Protein AF-0000000080630621 (afdb_homodimer)

Sequence (166 aa):
MSAAAHWLSLRRALVHARAAKGLHQEAVAKDLRCTRQALSAWEKGVNFPPADKLFAWAALVGVRITHEHLSQSAMDDCAKEAAMSAAAHWLSLRRALVHARAAKGLHQEAVAKDLRCTRQALSAWEKGVNFPPADKLFAWAALVGVRITHEHLSQSAMDDCAKEAA

pLDDT: mean 90.55, std 12.04, range [46.53, 98.5]

Structure (mmCIF, N/CA/C/O backbone):
data_AF-0000000080630621-model_v1
#
loop_
_entity.id
_entity.type
_entity.pdbx_description
1 polymer 'Transcriptional regulator, XRE family'
#
loop_
_atom_site.group_PDB
_atom_site.id
_atom_site.type_symbol
_atom_site.label_atom_id
_atom_site.label_alt_id
_atom_site.label_comp_id
_atom_site.label_asym_id
_atom_site.label_entity_id
_atom_site.label_seq_id
_atom_site.pdbx_PDB_ins_code
_atom_site.Cartn_x
_atom_site.Cartn_y
_atom_site.Cartn_z
_atom_site.occupancy
_atom_site.B_iso_or_equiv
_atom_site.auth_seq_id
_atom_site.auth_comp_id
_atom_site.auth_asym_id
_atom_site.auth_atom_id
_atom_site.pdbx_PDB_model_num
ATOM 1 N N . MET A 1 1 ? -10.141 -11.922 6.586 1 64.75 1 MET A N 1
ATOM 2 C CA . MET A 1 1 ? -10.414 -10.578 6.07 1 64.75 1 MET A CA 1
ATOM 3 C C . MET A 1 1 ? -9.953 -10.453 4.621 1 64.75 1 MET A C 1
ATOM 5 O O . MET A 1 1 ? -8.906 -10.977 4.25 1 64.75 1 MET A O 1
ATOM 9 N N . SER A 1 2 ? -10.867 -9.891 3.77 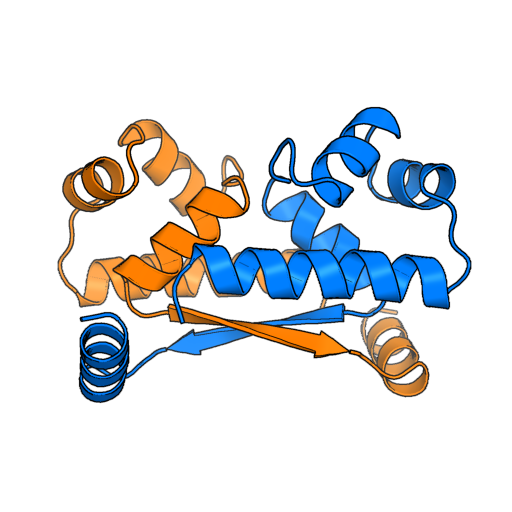1 80.81 2 SER A N 1
ATOM 10 C CA . SER A 1 2 ? -10.594 -9.742 2.344 1 80.81 2 SER A CA 1
ATOM 11 C C . SER A 1 2 ? -9.633 -8.586 2.08 1 80.81 2 SER A C 1
ATOM 13 O O . SER A 1 2 ? -9.406 -7.754 2.959 1 80.81 2 SER A O 1
ATOM 15 N N . ALA A 1 3 ? -8.93 -8.594 1.004 1 84.25 3 ALA A N 1
ATOM 16 C CA . ALA A 1 3 ? -8.023 -7.523 0.575 1 84.25 3 ALA A CA 1
ATOM 17 C C . ALA A 1 3 ? -8.727 -6.168 0.622 1 84.25 3 ALA A C 1
ATOM 19 O O . ALA A 1 3 ? -8.133 -5.176 1.061 1 84.25 3 ALA A O 1
ATOM 20 N N . ALA A 1 4 ? -9.961 -6.172 0.256 1 85.94 4 ALA A N 1
ATOM 21 C CA . ALA A 1 4 ? -10.742 -4.938 0.253 1 85.94 4 ALA A CA 1
ATOM 22 C C . ALA A 1 4 ? -10.945 -4.41 1.671 1 85.94 4 ALA A C 1
ATOM 24 O O . ALA A 1 4 ? -10.883 -3.199 1.905 1 85.94 4 ALA A O 1
ATOM 25 N N . ALA A 1 5 ? -11.156 -5.234 2.564 1 89.44 5 ALA A N 1
ATOM 26 C CA . ALA A 1 5 ? -11.391 -4.848 3.953 1 89.44 5 ALA A CA 1
ATOM 27 C C . ALA A 1 5 ? -10.125 -4.27 4.582 1 89.44 5 ALA A C 1
ATOM 29 O O . ALA A 1 5 ? -10.195 -3.328 5.379 1 89.44 5 ALA A O 1
ATOM 30 N N . HIS A 1 6 ? -8.969 -4.781 4.242 1 90.44 6 HIS A N 1
ATOM 31 C CA . HIS A 1 6 ? -7.715 -4.297 4.805 1 90.44 6 HIS A CA 1
ATOM 32 C C . HIS A 1 6 ? -7.402 -2.887 4.316 1 90.44 6 HIS A C 1
ATOM 34 O O . HIS A 1 6 ? -6.973 -2.035 5.094 1 90.44 6 HIS A O 1
ATOM 40 N N . TRP A 1 7 ? -7.738 -2.711 3.062 1 92 7 TRP A N 1
ATOM 41 C CA . TRP A 1 7 ? -7.551 -1.364 2.529 1 92 7 TRP A CA 1
ATOM 42 C C . TRP A 1 7 ? -8.461 -0.369 3.236 1 92 7 TRP A C 1
ATOM 44 O O . TRP A 1 7 ? -8.031 0.72 3.619 1 92 7 TRP A O 1
ATOM 54 N N . LEU A 1 8 ? -9.656 -0.686 3.328 1 92.94 8 LEU A N 1
ATOM 55 C CA . LEU A 1 8 ? -10.617 0.2 3.973 1 92.94 8 LEU A CA 1
ATOM 56 C C . LEU A 1 8 ? -10.164 0.565 5.383 1 92.94 8 LEU A C 1
ATOM 58 O O . LEU A 1 8 ? -10.242 1.729 5.781 1 92.94 8 LEU A O 1
ATOM 62 N N . SER A 1 9 ? -9.773 -0.469 6.121 1 95.94 9 SER A N 1
ATOM 63 C CA . SER A 1 9 ? -9.305 -0.255 7.484 1 95.94 9 SER A CA 1
ATOM 64 C C . SER A 1 9 ? -8.102 0.685 7.508 1 95.94 9 SER A C 1
ATOM 66 O O . SER A 1 9 ? -8.039 1.595 8.336 1 95.94 9 SER A O 1
ATOM 68 N N . LEU A 1 10 ? -7.172 0.502 6.594 1 96.81 10 LEU A N 1
ATOM 69 C CA . LEU A 1 10 ? -5.984 1.35 6.527 1 96.81 10 LEU A CA 1
ATOM 70 C C . LEU A 1 10 ? -6.359 2.777 6.141 1 96.81 10 LEU A C 1
ATOM 72 O O . LEU A 1 10 ? -5.891 3.734 6.762 1 96.81 10 LEU A O 1
ATOM 76 N N . ARG A 1 11 ? -7.145 2.883 5.117 1 97.25 11 ARG A N 1
ATOM 77 C CA . ARG A 1 11 ? -7.57 4.203 4.656 1 97.25 11 ARG A CA 1
ATOM 78 C C . ARG A 1 11 ? -8.227 4.988 5.785 1 97.25 11 ARG A C 1
ATOM 80 O O . ARG A 1 11 ? -7.918 6.16 5.996 1 97.25 11 ARG A O 1
ATOM 87 N N . ARG A 1 12 ? -9.094 4.34 6.496 1 97.19 12 ARG A N 1
ATOM 88 C CA . ARG A 1 12 ? -9.766 4.984 7.621 1 97.19 12 ARG A CA 1
ATOM 89 C C . ARG A 1 12 ? -8.758 5.426 8.68 1 97.19 12 ARG A C 1
ATOM 91 O O . ARG A 1 12 ? -8.875 6.516 9.242 1 97.19 12 ARG A O 1
ATOM 98 N N . ALA A 1 13 ? -7.828 4.566 8.945 1 97.19 13 ALA A N 1
ATOM 99 C CA . ALA A 1 13 ? -6.789 4.895 9.914 1 97.19 13 ALA A CA 1
ATOM 100 C C . ALA A 1 13 ? -5.988 6.113 9.469 1 97.19 13 ALA A C 1
ATOM 102 O O . ALA A 1 13 ? -5.66 6.98 10.289 1 97.19 13 ALA A O 1
ATOM 103 N N . LEU A 1 14 ? -5.668 6.203 8.164 1 97.75 14 LEU A N 1
ATOM 104 C CA . LEU A 1 14 ? -4.902 7.316 7.621 1 97.75 14 LEU A CA 1
ATOM 105 C C . LEU A 1 14 ? -5.68 8.625 7.738 1 97.75 14 LEU A C 1
ATOM 107 O O . LEU A 1 14 ? -5.129 9.641 8.156 1 97.75 14 LEU A O 1
ATOM 111 N N . VAL A 1 15 ? -6.898 8.523 7.391 1 97.56 15 VAL A N 1
ATOM 112 C CA . VAL A 1 15 ? -7.762 9.695 7.438 1 97.56 15 VAL A CA 1
ATOM 113 C C . VAL A 1 15 ? -7.922 10.164 8.883 1 97.56 15 VAL A C 1
ATOM 115 O O . VAL A 1 15 ? -7.809 11.359 9.172 1 97.56 15 VAL A O 1
ATOM 118 N N . HIS A 1 16 ? -8.18 9.266 9.766 1 96.94 16 HIS A N 1
ATOM 119 C CA . HIS A 1 16 ? -8.344 9.586 11.18 1 96.94 16 HIS A CA 1
ATOM 120 C C . HIS A 1 16 ? -7.07 10.195 11.758 1 96.94 16 HIS A C 1
ATOM 122 O O . HIS A 1 16 ? -7.129 11.172 12.508 1 96.94 16 HIS A O 1
ATOM 128 N N . ALA A 1 17 ? -5.953 9.594 11.453 1 96.5 17 ALA A N 1
ATOM 129 C CA . ALA A 1 17 ? -4.668 10.07 11.953 1 96.5 17 ALA A CA 1
ATOM 130 C C . ALA A 1 17 ? -4.379 11.484 11.461 1 96.5 17 ALA A C 1
ATOM 132 O O . ALA A 1 17 ? -3.883 12.328 12.211 1 96.5 17 ALA A O 1
ATOM 133 N N . ARG A 1 18 ? -4.645 11.719 10.18 1 96.62 18 ARG A N 1
ATOM 134 C CA . ARG A 1 18 ? -4.453 13.062 9.633 1 96.62 18 ARG A CA 1
ATOM 135 C C . ARG A 1 18 ? -5.281 14.086 10.391 1 96.62 18 ARG A C 1
ATOM 137 O O . ARG A 1 18 ? -4.77 15.141 10.781 1 96.62 18 ARG A O 1
ATOM 144 N N . ALA A 1 19 ? -6.551 13.75 10.586 1 96 19 ALA A N 1
ATOM 145 C CA . ALA A 1 19 ? -7.469 14.648 11.289 1 96 19 ALA A CA 1
ATOM 146 C C . ALA A 1 19 ? -7.035 14.844 12.742 1 96 19 ALA A C 1
ATOM 148 O O . ALA A 1 19 ? -7.086 15.961 13.258 1 96 19 ALA A O 1
ATOM 149 N N . ALA A 1 20 ? -6.633 13.789 13.383 1 94.5 20 ALA A N 1
ATOM 150 C CA . ALA A 1 20 ? -6.223 13.828 14.781 1 94.5 20 ALA A CA 1
ATOM 151 C C . ALA A 1 20 ? -5.004 14.727 14.977 1 94.5 20 ALA A C 1
ATOM 153 O O . ALA A 1 20 ? -4.832 15.328 16.031 1 94.5 20 ALA A O 1
ATOM 154 N N . LYS A 1 21 ? -4.211 14.828 13.945 1 93.25 21 LYS A N 1
ATOM 155 C CA . LYS A 1 21 ? -3.018 15.672 13.992 1 93.25 21 LYS A CA 1
ATOM 156 C C . LYS A 1 21 ? -3.344 17.109 13.609 1 93.25 21 LYS A C 1
ATOM 158 O O . LYS A 1 21 ? -2.467 17.984 13.625 1 93.25 21 LYS A O 1
ATOM 163 N N . GLY A 1 22 ? -4.551 17.297 13.133 1 95 22 GLY A N 1
ATOM 164 C CA . GLY A 1 22 ? -4.992 18.641 12.766 1 95 22 GLY A CA 1
ATOM 165 C C . GLY A 1 22 ? -4.469 19.078 11.414 1 95 22 GLY A C 1
ATOM 166 O O . GLY A 1 22 ? -4.348 20.281 11.148 1 95 22 GLY A O 1
ATOM 167 N N . LEU A 1 23 ? -4.09 18.156 10.641 1 95.5 23 LEU A N 1
ATOM 168 C CA . LEU A 1 23 ? -3.549 18.484 9.32 1 95.5 23 LEU A CA 1
ATOM 169 C C . LEU A 1 23 ? -4.664 18.609 8.289 1 95.5 23 LEU A C 1
ATOM 171 O O . LEU A 1 23 ? -5.609 17.812 8.297 1 95.5 23 LEU A O 1
ATOM 175 N N . HIS A 1 24 ? -4.527 19.641 7.488 1 96.62 24 HIS A N 1
ATOM 176 C CA . HIS A 1 24 ? -5.457 19.812 6.375 1 96.62 24 HIS A CA 1
ATOM 177 C C . HIS A 1 24 ? -5.039 18.969 5.176 1 96.62 24 HIS A C 1
ATOM 179 O O . HIS A 1 24 ? -3.893 18.531 5.094 1 96.62 24 HIS A O 1
ATOM 185 N N . GLN A 1 25 ? -5.953 18.656 4.355 1 97.5 25 GLN A N 1
ATOM 186 C CA . GLN A 1 25 ? -5.664 17.891 3.154 1 97.5 25 GLN A CA 1
ATOM 187 C C . GLN A 1 25 ? -4.625 18.578 2.283 1 97.5 25 GLN A C 1
ATOM 189 O O . GLN A 1 25 ? -3.76 17.938 1.693 1 97.5 25 GLN A O 1
ATOM 194 N N . GLU A 1 26 ? -4.688 19.906 2.311 1 97.31 26 GLU A N 1
ATOM 195 C CA . GLU A 1 26 ? -3.77 20.703 1.491 1 97.31 26 GLU A CA 1
ATOM 196 C C . GLU A 1 26 ? -2.328 20.531 1.968 1 97.31 26 GLU A C 1
ATOM 198 O O . GLU A 1 26 ? -1.413 20.391 1.155 1 97.31 26 GLU A O 1
ATOM 203 N N . ALA A 1 27 ? -2.166 20.609 3.229 1 97 27 ALA A N 1
ATOM 204 C CA . ALA A 1 27 ? -0.832 20.484 3.809 1 97 27 ALA A CA 1
ATOM 205 C C . ALA A 1 27 ? -0.251 19.094 3.549 1 97 27 ALA A C 1
ATOM 207 O O . ALA A 1 27 ? 0.917 18.969 3.174 1 97 27 ALA A O 1
ATOM 208 N N . VAL A 1 28 ? -1.049 18.125 3.734 1 97.5 28 VAL A N 1
ATOM 209 C CA . VAL A 1 28 ? -0.625 16.734 3.51 1 97.5 28 VAL A CA 1
ATOM 210 C C . VAL A 1 28 ? -0.311 16.531 2.029 1 97.5 28 VAL A C 1
ATOM 212 O O . VAL A 1 28 ? 0.708 15.93 1.685 1 97.5 28 VAL A O 1
ATOM 215 N N . ALA A 1 29 ? -1.166 17.016 1.18 1 98.44 29 ALA A N 1
ATOM 216 C CA . ALA A 1 29 ? -0.972 16.891 -0.262 1 98.44 29 ALA A CA 1
ATOM 217 C C . ALA A 1 29 ? 0.344 17.531 -0.696 1 98.44 29 ALA A C 1
ATOM 219 O O . ALA A 1 29 ? 1.076 16.969 -1.512 1 98.44 29 ALA A O 1
ATOM 220 N N . LYS A 1 30 ? 0.603 18.672 -0.12 1 97.69 30 LYS A N 1
ATOM 221 C CA . LYS A 1 30 ? 1.853 19.359 -0.413 1 97.69 30 LYS A CA 1
ATOM 222 C C . LYS A 1 30 ? 3.059 18.516 -0.02 1 97.69 30 LYS A C 1
ATOM 224 O O . LYS A 1 30 ? 4.004 18.375 -0.798 1 97.69 30 LYS A O 1
ATOM 229 N N . ASP A 1 31 ? 2.979 17.922 1.116 1 96.38 31 ASP A N 1
ATOM 230 C CA . ASP A 1 31 ? 4.078 17.094 1.619 1 96.38 31 ASP A CA 1
ATOM 231 C C . ASP A 1 31 ? 4.246 15.836 0.785 1 96.38 31 ASP A C 1
ATOM 233 O O . ASP A 1 31 ? 5.363 15.344 0.607 1 96.38 31 ASP A O 1
ATOM 237 N N . LEU A 1 32 ? 3.158 15.344 0.272 1 97.25 32 LEU A N 1
ATOM 238 C CA . LEU A 1 32 ? 3.162 14.133 -0.541 1 97.25 32 LEU A CA 1
ATOM 239 C C . LEU A 1 32 ? 3.48 14.461 -1.996 1 97.25 32 LEU A C 1
ATOM 241 O O . LEU A 1 32 ? 3.621 13.555 -2.822 1 97.25 32 LEU A O 1
ATOM 245 N N . ARG A 1 33 ? 3.602 15.703 -2.262 1 97.69 33 ARG A N 1
ATOM 246 C CA . ARG A 1 33 ? 3.861 16.156 -3.625 1 97.69 33 ARG A CA 1
ATOM 247 C C . ARG A 1 33 ? 2.787 15.656 -4.582 1 97.69 33 ARG A C 1
ATOM 249 O O . ARG A 1 33 ? 3.098 15.086 -5.633 1 97.69 33 ARG A O 1
ATOM 256 N N . CYS A 1 34 ? 1.585 15.852 -4.207 1 97.69 34 CYS A N 1
ATOM 257 C CA . CYS A 1 34 ? 0.405 15.562 -5.016 1 97.69 34 CYS A CA 1
ATOM 258 C C . CYS A 1 34 ? -0.635 16.672 -4.875 1 97.69 34 CYS A C 1
ATOM 260 O O . CYS A 1 34 ? -0.451 17.609 -4.098 1 97.69 34 CYS A O 1
ATOM 262 N N . THR A 1 35 ? -1.61 16.562 -5.656 1 97.88 35 THR A N 1
ATOM 263 C CA . THR A 1 35 ? -2.658 17.578 -5.574 1 97.88 35 THR A CA 1
ATOM 264 C C . THR A 1 35 ? -3.623 17.266 -4.434 1 97.88 35 THR A C 1
ATOM 266 O O . THR A 1 35 ? -3.783 16.109 -4.047 1 97.88 35 THR A O 1
ATOM 269 N N . ARG A 1 36 ? -4.223 18.297 -3.957 1 98 36 ARG A N 1
ATOM 270 C CA . ARG A 1 36 ? -5.258 18.125 -2.947 1 98 36 ARG A CA 1
ATOM 271 C C . ARG A 1 36 ? -6.395 17.25 -3.482 1 98 36 ARG A C 1
ATOM 273 O O . ARG A 1 36 ? -6.984 16.469 -2.742 1 98 36 ARG A O 1
ATOM 280 N N . GLN A 1 37 ? -6.633 17.391 -4.711 1 98.19 37 GLN A N 1
ATOM 281 C CA . GLN A 1 37 ? -7.684 16.609 -5.348 1 98.19 37 GLN A CA 1
ATOM 282 C C . GLN A 1 37 ? -7.363 15.117 -5.301 1 98.19 37 GLN A C 1
ATOM 284 O O . GLN A 1 37 ? -8.25 14.297 -5.07 1 98.19 37 GLN A O 1
ATOM 289 N N . ALA A 1 38 ? -6.148 14.781 -5.547 1 98.12 38 ALA A N 1
ATOM 290 C CA . ALA A 1 38 ? -5.727 13.391 -5.5 1 98.12 38 ALA A CA 1
ATOM 291 C C . ALA A 1 38 ? -5.867 12.82 -4.09 1 98.12 38 ALA A C 1
ATOM 293 O O . ALA A 1 38 ? -6.43 11.734 -3.904 1 98.12 38 ALA A O 1
ATOM 294 N N . LEU A 1 39 ? -5.391 13.586 -3.154 1 98.38 39 LEU A N 1
ATOM 295 C CA . LEU A 1 39 ? -5.484 13.148 -1.766 1 98.38 39 LEU A CA 1
ATOM 296 C C . LEU A 1 39 ? -6.938 12.969 -1.347 1 98.38 39 LEU A C 1
ATOM 298 O O . LEU A 1 39 ? -7.289 11.969 -0.712 1 98.38 39 LEU A O 1
ATOM 302 N N . SER A 1 40 ? -7.707 13.938 -1.694 1 98.19 40 SER A N 1
ATOM 303 C CA . SER A 1 40 ? -9.133 13.859 -1.372 1 98.19 40 SER A CA 1
ATOM 304 C C . SER A 1 40 ? -9.773 12.617 -1.98 1 98.19 40 SER A C 1
ATOM 306 O O . SER A 1 40 ? -10.57 11.945 -1.326 1 98.19 40 SER A O 1
ATOM 308 N N . ALA A 1 41 ? -9.438 12.359 -3.201 1 98.12 41 ALA A N 1
ATOM 309 C CA . ALA A 1 41 ? -9.969 11.188 -3.885 1 98.12 41 ALA A CA 1
ATOM 310 C C . ALA A 1 41 ? -9.539 9.898 -3.18 1 98.12 41 ALA A C 1
ATOM 312 O O . ALA A 1 41 ? -10.32 8.953 -3.074 1 98.12 41 ALA A O 1
ATOM 313 N N . TRP A 1 42 ? -8.32 9.82 -2.715 1 98.12 42 TRP A N 1
ATOM 314 C CA . TRP A 1 42 ? -7.832 8.656 -1.975 1 98.12 42 TRP A CA 1
ATOM 315 C C . TRP A 1 42 ? -8.594 8.492 -0.662 1 98.12 42 TRP A C 1
ATOM 317 O O . TRP A 1 42 ? -9.016 7.387 -0.317 1 98.12 42 TRP A O 1
ATOM 327 N N . GLU A 1 43 ? -8.812 9.648 0.008 1 97.94 43 GLU A N 1
ATOM 328 C CA . GLU A 1 43 ? -9.469 9.625 1.312 1 97.94 43 GLU A CA 1
ATOM 329 C C . GLU A 1 43 ? -10.93 9.211 1.189 1 97.94 43 GLU A C 1
ATOM 331 O 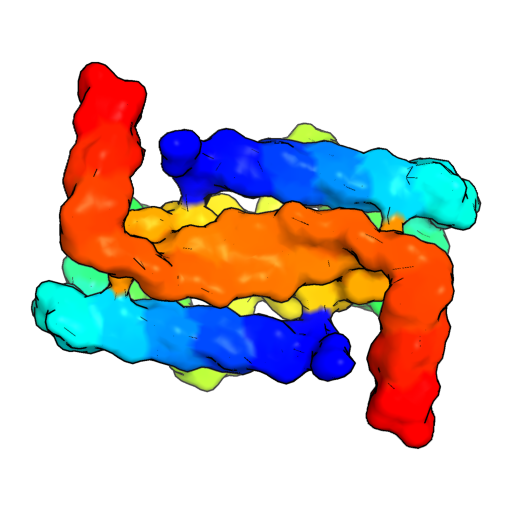O . GLU A 1 43 ? -11.5 8.641 2.121 1 97.94 43 GLU A O 1
ATOM 336 N N . LYS A 1 44 ? -11.484 9.445 0.034 1 96.62 44 LYS A N 1
ATOM 337 C CA . LYS A 1 44 ? -12.883 9.109 -0.202 1 96.62 44 LYS A CA 1
ATOM 338 C C . LYS A 1 44 ? -13.031 7.711 -0.782 1 96.62 44 LYS A C 1
ATOM 340 O O . LYS A 1 44 ? -14.141 7.199 -0.916 1 96.62 44 LYS A O 1
ATOM 345 N N . GLY A 1 45 ? -11.969 7.16 -1.126 1 95.31 45 GLY A N 1
ATOM 346 C CA . GLY A 1 45 ? -12.016 5.82 -1.689 1 95.31 45 GLY A CA 1
ATOM 347 C C . GLY A 1 45 ? -12.414 5.805 -3.152 1 95.31 45 GLY A C 1
ATOM 348 O O . GLY A 1 45 ? -12.852 4.773 -3.67 1 95.31 45 GLY A O 1
ATOM 349 N N . VAL A 1 46 ? -12.344 6.914 -3.82 1 95.06 46 VAL A N 1
ATOM 350 C CA . VAL A 1 46 ? -12.688 7.031 -5.23 1 95.06 46 VAL A CA 1
ATOM 351 C C . VAL A 1 46 ? -11.578 6.434 -6.094 1 95.06 46 VAL A C 1
ATOM 353 O O . VAL A 1 46 ? -11.852 5.809 -7.121 1 95.06 46 VAL A O 1
ATOM 356 N N . ASN A 1 47 ? -10.305 6.668 -5.73 1 95.56 47 ASN A N 1
ATOM 357 C CA . ASN A 1 47 ? -9.109 6.117 -6.348 1 95.56 47 ASN A CA 1
ATOM 358 C C . ASN A 1 47 ? -8.133 5.574 -5.305 1 95.56 47 ASN A C 1
ATOM 360 O O . ASN A 1 47 ? -8.406 5.637 -4.105 1 95.56 47 ASN A O 1
ATOM 364 N N . PHE A 1 48 ? -7.113 4.938 -5.855 1 97.31 48 PHE A N 1
ATOM 365 C CA . PHE A 1 48 ? -6.16 4.301 -4.953 1 97.31 48 PHE A CA 1
ATOM 366 C C . PHE A 1 48 ? -4.777 4.926 -5.098 1 97.31 48 PHE A C 1
ATOM 368 O O . PHE A 1 48 ? -4.285 5.098 -6.215 1 97.31 48 PHE A O 1
ATOM 375 N N . PRO A 1 49 ? -4.238 5.238 -3.936 1 98 49 PRO A N 1
ATOM 376 C CA . PRO A 1 49 ? -2.881 5.777 -4.027 1 98 49 PRO A CA 1
ATOM 377 C C . PRO A 1 49 ? -1.863 4.742 -4.492 1 98 49 PRO A C 1
ATOM 379 O O . PRO A 1 49 ? -1.979 3.561 -4.152 1 98 49 PRO A O 1
ATOM 382 N N . PRO A 1 50 ? -0.884 5.246 -5.277 1 97.88 50 PRO A N 1
ATOM 383 C CA . PRO A 1 50 ? 0.238 4.336 -5.52 1 97.88 50 PRO A CA 1
ATOM 384 C C . PRO A 1 50 ? 1.028 4.023 -4.25 1 97.88 50 PRO A C 1
ATOM 386 O O . PRO A 1 50 ? 1.062 4.832 -3.324 1 97.88 50 PRO A O 1
ATOM 389 N N . ALA A 1 51 ? 1.688 2.914 -4.223 1 97.81 51 ALA A N 1
ATOM 390 C CA . ALA A 1 51 ? 2.322 2.375 -3.023 1 97.81 51 ALA A CA 1
ATOM 391 C C . ALA A 1 51 ? 3.305 3.379 -2.424 1 97.81 51 ALA A C 1
ATOM 393 O O . ALA A 1 51 ? 3.379 3.529 -1.203 1 97.81 51 ALA A O 1
ATOM 394 N N . ASP A 1 52 ? 4.105 4.066 -3.209 1 95.81 52 ASP A N 1
ATOM 395 C CA . ASP A 1 52 ? 5.074 5.031 -2.699 1 95.81 52 ASP A CA 1
ATOM 396 C C . ASP A 1 52 ? 4.383 6.156 -1.934 1 95.81 52 ASP A C 1
ATOM 398 O O . ASP A 1 52 ? 4.836 6.555 -0.859 1 95.81 52 ASP A O 1
ATOM 402 N N . LYS A 1 53 ? 3.264 6.637 -2.461 1 97.25 53 LYS A N 1
ATOM 403 C CA . LYS A 1 53 ? 2.498 7.691 -1.805 1 97.25 53 LYS A CA 1
ATOM 404 C C . LYS A 1 53 ? 1.806 7.168 -0.549 1 97.25 53 LYS A C 1
ATOM 406 O O . LYS A 1 53 ? 1.679 7.891 0.443 1 97.25 53 LYS A O 1
ATOM 411 N N . LEU A 1 54 ? 1.346 5.992 -0.671 1 97.69 54 LEU A N 1
ATOM 412 C CA . LEU A 1 54 ? 0.691 5.375 0.477 1 97.69 54 LEU A CA 1
ATOM 413 C C . LEU A 1 54 ? 1.633 5.32 1.676 1 97.69 54 LEU A C 1
ATOM 415 O O . LEU A 1 54 ? 1.253 5.699 2.787 1 97.69 54 LEU A O 1
ATOM 419 N N . PHE A 1 55 ? 2.814 4.852 1.477 1 97 55 PHE A N 1
ATOM 420 C CA . PHE A 1 55 ? 3.781 4.73 2.562 1 97 55 PHE A CA 1
ATOM 421 C C . PHE A 1 55 ? 4.211 6.105 3.059 1 97 55 PHE A C 1
ATOM 423 O O . PHE A 1 55 ? 4.41 6.305 4.258 1 97 55 PHE A O 1
ATOM 430 N N . ALA A 1 56 ? 4.398 7.027 2.148 1 96.56 56 ALA A N 1
ATOM 431 C CA . ALA A 1 56 ? 4.742 8.391 2.541 1 96.56 56 ALA A CA 1
ATOM 432 C C . ALA A 1 56 ? 3.631 9.016 3.383 1 96.56 56 ALA A C 1
ATOM 434 O O . ALA A 1 56 ? 3.904 9.695 4.375 1 96.56 56 ALA A O 1
ATOM 435 N N . TRP A 1 57 ? 2.395 8.781 2.943 1 97.56 57 TRP A N 1
ATOM 436 C CA . TRP A 1 57 ? 1.222 9.258 3.668 1 97.56 57 TRP A CA 1
ATOM 437 C C . TRP A 1 57 ? 1.187 8.688 5.082 1 97.56 57 TRP A C 1
ATOM 439 O O . TRP A 1 57 ? 1.021 9.43 6.055 1 97.56 57 TRP A O 1
ATOM 449 N N . ALA A 1 58 ? 1.337 7.469 5.176 1 96.94 58 ALA A N 1
ATOM 450 C CA . ALA A 1 58 ? 1.331 6.789 6.469 1 96.94 58 ALA A CA 1
ATOM 451 C C . ALA A 1 58 ? 2.41 7.352 7.391 1 96.94 58 ALA A C 1
ATOM 453 O O . ALA A 1 58 ? 2.152 7.617 8.57 1 96.94 58 ALA A O 1
ATOM 454 N N . ALA A 1 59 ? 3.576 7.551 6.875 1 93.88 59 ALA A N 1
ATOM 455 C CA . ALA A 1 59 ? 4.691 8.086 7.652 1 93.88 59 ALA A CA 1
ATOM 456 C C . ALA A 1 59 ? 4.383 9.492 8.156 1 93.88 59 ALA A C 1
ATOM 458 O O . ALA A 1 59 ? 4.703 9.828 9.297 1 93.88 59 ALA A O 1
ATOM 459 N N . LEU A 1 60 ? 3.762 10.195 7.301 1 93.69 60 LEU A N 1
ATOM 460 C CA . LEU A 1 60 ? 3.469 11.594 7.609 1 93.69 60 LEU A CA 1
ATOM 461 C C . LEU A 1 60 ? 2.496 11.695 8.781 1 93.69 60 LEU A C 1
ATOM 463 O O . LEU A 1 60 ? 2.574 12.633 9.578 1 93.69 60 LEU A O 1
ATOM 467 N N . VAL A 1 61 ? 1.587 10.75 8.883 1 95.38 61 VAL A N 1
ATOM 468 C CA . VAL A 1 61 ? 0.507 10.914 9.852 1 95.38 61 VAL A CA 1
ATOM 469 C C . VAL A 1 61 ? 0.72 9.961 11.031 1 95.38 61 VAL A C 1
ATOM 471 O O . VAL A 1 61 ? -0.129 9.867 11.922 1 95.38 61 VAL A O 1
ATOM 474 N N . GLY A 1 62 ? 1.722 9.203 10.977 1 94.38 62 GLY A N 1
ATOM 475 C CA . GLY A 1 62 ? 2.096 8.375 12.109 1 94.38 62 GLY A CA 1
ATOM 476 C C . GLY A 1 62 ? 1.398 7.027 12.125 1 94.38 62 GLY A C 1
ATOM 477 O O . GLY A 1 62 ? 0.969 6.555 13.18 1 94.38 62 GLY A O 1
ATOM 478 N N . VAL A 1 63 ? 1.217 6.504 11.016 1 95.69 63 VAL A N 1
ATOM 479 C CA . VAL A 1 63 ? 0.698 5.148 10.867 1 95.69 63 VAL A CA 1
ATOM 480 C C . VAL A 1 63 ? 1.795 4.234 10.336 1 95.69 63 VAL A C 1
ATOM 482 O O . VAL A 1 63 ? 2.451 4.555 9.336 1 95.69 63 VAL A O 1
ATOM 485 N N . ARG A 1 64 ? 2.023 3.154 11 1 93.94 64 ARG A N 1
ATOM 486 C CA . ARG A 1 64 ? 3.059 2.215 10.578 1 93.94 64 ARG A CA 1
ATOM 487 C C . ARG A 1 64 ? 2.451 1.034 9.828 1 93.94 64 ARG A C 1
ATOM 489 O O . ARG A 1 64 ? 1.542 0.372 10.328 1 93.94 64 ARG A O 1
ATOM 496 N N . ILE A 1 65 ? 2.895 0.865 8.578 1 95.5 65 ILE A N 1
ATOM 497 C CA . ILE A 1 65 ? 2.473 -0.275 7.773 1 95.5 65 ILE A CA 1
ATOM 498 C C . ILE A 1 65 ? 3.523 -1.381 7.852 1 95.5 65 ILE A C 1
ATOM 500 O O . ILE A 1 65 ? 4.711 -1.137 7.625 1 95.5 65 ILE A O 1
ATOM 504 N N . THR A 1 66 ? 3.102 -2.545 8.195 1 94.38 66 THR A N 1
ATOM 505 C CA . THR A 1 66 ? 3.988 -3.699 8.297 1 94.38 66 THR A CA 1
ATOM 506 C C . THR A 1 66 ? 3.402 -4.895 7.547 1 94.38 66 THR A C 1
ATOM 508 O O . THR A 1 66 ? 2.303 -4.812 7 1 94.38 66 THR A O 1
ATOM 511 N N . HIS A 1 67 ? 4.27 -5.895 7.395 1 94.5 67 HIS A N 1
ATOM 512 C CA . HIS A 1 67 ? 3.809 -7.09 6.699 1 94.5 67 HIS A CA 1
ATOM 513 C C . HIS A 1 67 ? 4.402 -8.352 7.32 1 94.5 67 HIS A C 1
ATOM 515 O O . HIS A 1 67 ? 5.406 -8.281 8.031 1 94.5 67 HIS A O 1
ATOM 521 N N . GLU A 1 68 ? 3.668 -9.461 7.145 1 92.75 68 GLU A N 1
ATOM 522 C CA . GLU A 1 68 ? 4.152 -10.766 7.594 1 92.75 68 GLU A CA 1
ATOM 523 C C . GLU A 1 68 ? 3.697 -11.875 6.652 1 92.75 68 GLU A C 1
ATOM 525 O O . GLU A 1 68 ? 2.652 -11.758 6.008 1 92.75 68 GLU A O 1
ATOM 530 N N . HIS A 1 69 ? 4.516 -12.906 6.594 1 91.5 69 HIS A N 1
ATOM 531 C CA . HIS A 1 69 ? 4.145 -14.086 5.812 1 91.5 69 HIS A CA 1
ATOM 532 C C . HIS A 1 69 ? 3.102 -14.922 6.543 1 91.5 69 HIS A C 1
ATOM 534 O O . HIS A 1 69 ? 3.195 -15.117 7.754 1 91.5 69 HIS A O 1
ATOM 540 N N . LEU A 1 70 ? 2.16 -15.305 5.75 1 86.19 70 LEU A N 1
ATOM 541 C CA . LEU A 1 70 ? 1.165 -16.203 6.32 1 86.19 70 LEU A CA 1
ATOM 542 C C . LEU A 1 70 ? 1.515 -17.656 6.02 1 86.19 70 LEU A C 1
ATOM 544 O O . LEU A 1 70 ? 1.984 -17.984 4.922 1 86.19 70 LEU A O 1
ATOM 548 N N . SER A 1 71 ? 1.511 -18.422 7.047 1 80.62 71 SER A N 1
ATOM 549 C CA . SER A 1 71 ? 1.649 -19.859 6.82 1 80.62 71 SER A CA 1
ATOM 550 C C . SER A 1 71 ? 0.498 -20.406 5.98 1 80.62 71 SER A C 1
ATOM 552 O O . SER A 1 71 ? -0.545 -19.75 5.855 1 80.62 71 SER A O 1
ATOM 554 N N . GLN A 1 72 ? 0.809 -21.531 5.285 1 76.12 72 GLN A N 1
ATOM 555 C CA . GLN A 1 72 ? -0.241 -22.156 4.488 1 76.12 72 GLN A CA 1
ATOM 556 C C . GLN A 1 72 ? -1.493 -22.406 5.324 1 76.12 72 GLN A C 1
ATOM 558 O O . GLN A 1 72 ? -2.613 -22.234 4.844 1 76.12 72 GLN A O 1
ATOM 563 N N . SER A 1 73 ? -1.233 -22.812 6.543 1 76.25 73 SER A N 1
ATOM 564 C CA . SER A 1 73 ? -2.352 -23.078 7.441 1 76.25 73 SER A CA 1
ATOM 565 C C . SER A 1 73 ? -3.15 -21.812 7.723 1 76.25 73 SER A C 1
ATOM 567 O O . SER A 1 73 ? -4.383 -21.844 7.785 1 76.25 73 SER A O 1
ATOM 569 N N . ALA A 1 74 ? -2.504 -20.781 7.84 1 73.19 74 ALA A N 1
ATOM 570 C CA . ALA A 1 74 ? -3.164 -19.516 8.117 1 73.19 74 ALA A CA 1
ATOM 571 C C . ALA A 1 74 ? -3.951 -19.031 6.906 1 73.19 74 ALA A C 1
ATOM 573 O O . ALA A 1 74 ? -5.008 -18.406 7.055 1 73.19 74 ALA A O 1
ATOM 574 N N . MET A 1 75 ? -3.432 -19.328 5.734 1 72.31 75 MET A N 1
ATOM 575 C CA . MET A 1 75 ? -4.098 -18.922 4.5 1 72.31 75 MET A CA 1
ATOM 576 C C . MET A 1 75 ? -5.391 -19.703 4.301 1 72.31 75 MET A C 1
ATOM 578 O O . MET A 1 75 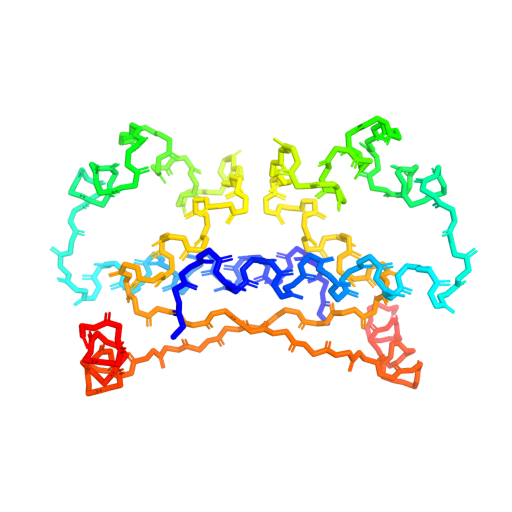? -6.387 -19.156 3.822 1 72.31 75 MET A O 1
ATOM 582 N N . ASP A 1 76 ? -5.289 -20.875 4.711 1 74.38 76 ASP A N 1
ATOM 583 C CA . ASP A 1 76 ? -6.461 -21.734 4.598 1 74.38 76 ASP A CA 1
ATOM 584 C C . ASP A 1 76 ? -7.562 -21.297 5.562 1 74.38 76 ASP A C 1
ATOM 586 O O . ASP A 1 76 ? -8.75 -21.391 5.242 1 74.38 76 ASP A O 1
ATOM 590 N N . ASP A 1 77 ? -7.188 -20.844 6.664 1 72.25 77 ASP A N 1
ATOM 591 C CA . ASP A 1 77 ? -8.141 -20.375 7.664 1 72.25 77 ASP A CA 1
ATOM 592 C C . ASP A 1 77 ? -8.867 -19.109 7.184 1 72.25 77 ASP A C 1
ATOM 594 O O . ASP A 1 77 ? -10.062 -18.953 7.43 1 72.25 77 ASP A O 1
ATOM 598 N N . CYS A 1 78 ? -8.18 -18.297 6.512 1 63.09 78 CYS A N 1
ATOM 599 C CA . CYS A 1 78 ? -8.805 -17.078 6.004 1 63.09 78 CYS A CA 1
ATOM 600 C C . CYS A 1 78 ? -9.766 -17.391 4.867 1 63.09 78 CYS A C 1
ATOM 602 O O . CYS A 1 78 ? -10.805 -16.734 4.734 1 63.09 78 CYS A O 1
ATOM 604 N N . ALA A 1 79 ? -9.406 -18.297 4.027 1 62.72 79 ALA A N 1
ATOM 605 C CA . ALA A 1 79 ? -10.273 -18.703 2.926 1 62.72 79 ALA A CA 1
ATOM 606 C C . ALA A 1 79 ? -11.562 -19.344 3.445 1 62.72 79 ALA A C 1
ATOM 608 O O . ALA A 1 79 ? -12.625 -19.156 2.855 1 62.72 79 ALA A O 1
ATOM 609 N N . LYS A 1 80 ? -11.359 -19.984 4.508 1 62.69 80 LYS A N 1
ATOM 610 C CA . LYS A 1 80 ? -12.539 -20.625 5.09 1 62.69 80 LYS A CA 1
ATOM 611 C C . LYS A 1 80 ? -13.445 -19.594 5.754 1 62.69 80 LYS A C 1
ATOM 613 O O . LYS A 1 80 ? -14.672 -19.766 5.785 1 62.69 80 LYS A O 1
ATOM 618 N N . GLU A 1 81 ? -12.789 -18.719 6.277 1 54.88 81 GLU A N 1
ATOM 619 C CA . GLU A 1 81 ? -13.609 -17.703 6.918 1 54.88 81 GLU A CA 1
ATOM 620 C C . GLU A 1 81 ? -14.305 -16.812 5.883 1 54.88 81 GLU A C 1
ATOM 622 O O . GLU A 1 81 ? -15.383 -16.281 6.145 1 54.88 81 GLU A O 1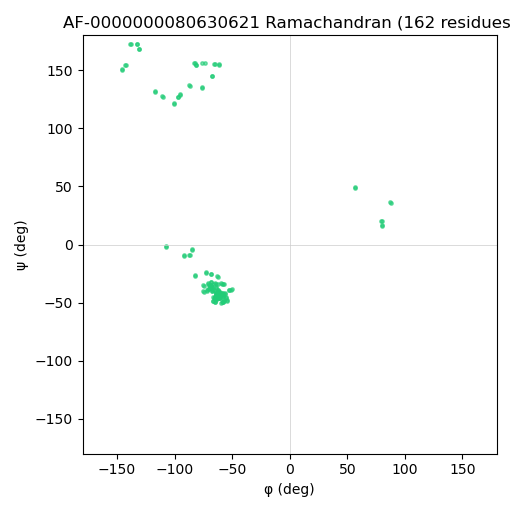
ATOM 627 N N . ALA A 1 82 ? -13.766 -16.719 4.711 1 52.59 82 ALA A N 1
ATOM 628 C CA . ALA A 1 82 ? -14.398 -15.992 3.609 1 52.59 82 ALA A CA 1
ATOM 629 C C . ALA A 1 82 ? -15.445 -16.844 2.914 1 52.59 82 ALA A C 1
ATOM 631 O O . ALA A 1 82 ? -16.359 -16.328 2.271 1 52.59 82 ALA A O 1
ATOM 632 N N . ALA A 1 83 ? -15.406 -18.219 2.895 1 47.28 83 ALA A N 1
ATOM 633 C CA . ALA A 1 83 ? -16.453 -19.094 2.389 1 47.28 83 ALA A CA 1
ATOM 634 C C . ALA A 1 83 ? -17.594 -19.234 3.398 1 47.28 83 ALA A C 1
ATOM 636 O O . ALA A 1 83 ? -17.359 -19.281 4.609 1 47.28 83 ALA A O 1
ATOM 637 N N . MET B 1 1 ? 12.891 3.555 10.266 1 63.88 1 MET B N 1
ATOM 638 C CA . MET B 1 1 ? 12.875 3.121 8.875 1 63.88 1 MET B CA 1
ATOM 639 C C . MET B 1 1 ? 12.047 4.074 8.016 1 63.88 1 MET B C 1
ATOM 641 O O . MET B 1 1 ? 10.992 4.551 8.453 1 63.88 1 MET B O 1
ATOM 645 N N . SER B 1 2 ? 12.648 4.504 6.875 1 80.19 2 SER B N 1
ATOM 646 C CA . SER B 1 2 ? 12.016 5.461 5.973 1 80.19 2 SER B CA 1
ATOM 647 C C . SER B 1 2 ? 10.891 4.812 5.176 1 80.19 2 SER B C 1
ATOM 649 O O . SER B 1 2 ? 10.789 3.584 5.125 1 80.19 2 SER B O 1
ATOM 651 N N . ALA B 1 3 ? 9.945 5.543 4.691 1 83.31 3 ALA B N 1
ATOM 652 C CA . ALA B 1 3 ? 8.844 5.082 3.846 1 83.31 3 ALA B CA 1
ATOM 653 C C . ALA B 1 3 ? 9.367 4.258 2.67 1 83.31 3 ALA B C 1
ATOM 655 O O . ALA B 1 3 ? 8.797 3.219 2.334 1 83.31 3 ALA B O 1
ATOM 656 N N . ALA B 1 4 ? 10.453 4.691 2.145 1 85.19 4 ALA B N 1
ATOM 657 C CA . ALA B 1 4 ? 11.055 4 1.008 1 85.19 4 ALA B CA 1
ATOM 658 C C . ALA B 1 4 ? 11.547 2.613 1.408 1 85.19 4 ALA B C 1
ATOM 660 O O . ALA B 1 4 ? 11.398 1.652 0.648 1 85.19 4 ALA B O 1
ATOM 661 N N . ALA B 1 5 ? 12.078 2.486 2.516 1 89.06 5 ALA B N 1
ATOM 662 C CA . ALA B 1 5 ? 12.609 1.214 2.998 1 89.06 5 ALA B CA 1
ATOM 663 C C . ALA B 1 5 ? 11.492 0.213 3.26 1 89.06 5 ALA B C 1
ATOM 665 O O . ALA B 1 5 ? 11.648 -0.984 3.006 1 89.06 5 ALA B O 1
ATOM 666 N N . HIS B 1 6 ? 10.359 0.654 3.732 1 90.25 6 HIS B N 1
ATOM 667 C CA . HIS B 1 6 ? 9.242 -0.235 4.023 1 90.25 6 HIS B CA 1
ATOM 668 C C . HIS B 1 6 ? 8.648 -0.806 2.74 1 90.25 6 HIS B C 1
ATOM 670 O O . HIS B 1 6 ? 8.328 -1.996 2.674 1 90.25 6 HIS B O 1
ATOM 676 N N . TRP B 1 7 ? 8.633 0.063 1.771 1 91.69 7 TRP B N 1
ATOM 677 C CA . TRP B 1 7 ? 8.148 -0.418 0.48 1 91.69 7 TRP B CA 1
ATOM 678 C C . TRP B 1 7 ? 9.086 -1.48 -0.089 1 91.69 7 TRP B C 1
ATOM 680 O O . TRP B 1 7 ? 8.625 -2.521 -0.571 1 91.69 7 TRP B O 1
ATOM 690 N N . LEU B 1 8 ? 10.281 -1.201 -0.105 1 92.69 8 LEU B N 1
ATOM 691 C CA . LEU B 1 8 ? 11.258 -2.143 -0.636 1 92.69 8 LEU B CA 1
ATOM 692 C C . LEU B 1 8 ? 11.133 -3.5 0.05 1 92.69 8 LEU B C 1
ATOM 694 O O . LEU B 1 8 ? 11.164 -4.539 -0.611 1 92.69 8 LEU B O 1
ATOM 698 N N . SER B 1 9 ? 11.086 -3.438 1.377 1 95.88 9 SER B N 1
ATOM 699 C CA . SER B 1 9 ? 10.953 -4.664 2.156 1 95.88 9 SER B CA 1
ATOM 700 C C . SER B 1 9 ? 9.688 -5.43 1.77 1 95.88 9 SER B C 1
ATOM 702 O O . SER B 1 9 ? 9.727 -6.648 1.596 1 95.88 9 SER B O 1
ATOM 704 N N . LEU B 1 10 ? 8.594 -4.738 1.6 1 96.75 10 LEU B N 1
ATOM 705 C CA . LEU B 1 10 ? 7.332 -5.371 1.224 1 96.75 10 LEU B CA 1
ATOM 706 C C . LEU B 1 10 ? 7.418 -5.953 -0.184 1 96.75 10 LEU B C 1
ATOM 708 O O . LEU B 1 10 ? 7.004 -7.09 -0.416 1 96.75 10 LEU B O 1
ATOM 712 N N . ARG B 1 11 ? 7.895 -5.152 -1.085 1 97.19 11 ARG B N 1
ATOM 713 C CA . ARG B 1 11 ? 8.016 -5.598 -2.469 1 97.19 11 ARG B CA 1
ATOM 714 C C . ARG B 1 11 ? 8.844 -6.879 -2.557 1 97.19 11 ARG B C 1
ATOM 716 O O . ARG B 1 11 ? 8.453 -7.828 -3.24 1 97.19 11 ARG B O 1
ATOM 723 N N . ARG B 1 12 ? 9.938 -6.902 -1.86 1 97.12 12 ARG B N 1
ATOM 724 C CA . ARG B 1 12 ? 10.789 -8.086 -1.845 1 97.12 12 ARG B CA 1
ATOM 725 C C . ARG B 1 12 ? 10.039 -9.289 -1.284 1 97.12 12 ARG B C 1
ATOM 727 O O . ARG B 1 12 ? 10.156 -10.406 -1.804 1 97.12 12 ARG B O 1
ATOM 734 N N . ALA B 1 13 ? 9.312 -9.055 -0.239 1 97.19 13 ALA B N 1
ATOM 735 C CA . ALA B 1 13 ? 8.523 -10.125 0.366 1 97.19 13 ALA B CA 1
ATOM 736 C C . ALA B 1 13 ? 7.484 -10.664 -0.618 1 97.19 13 ALA B C 1
ATOM 738 O O . ALA B 1 13 ? 7.27 -11.875 -0.698 1 97.19 13 ALA B O 1
ATOM 739 N N . LEU B 1 14 ? 6.836 -9.766 -1.387 1 97.81 14 LEU B N 1
ATOM 740 C CA . LEU B 1 14 ? 5.82 -10.164 -2.361 1 97.81 14 LEU B CA 1
ATOM 741 C C . LEU B 1 14 ? 6.434 -11 -3.477 1 97.81 14 LEU B C 1
ATOM 743 O O . LEU B 1 14 ? 5.883 -12.039 -3.854 1 97.81 14 LEU B O 1
ATOM 747 N N . VAL B 1 15 ? 7.523 -10.523 -3.928 1 97.62 15 VAL B N 1
ATOM 748 C CA . VAL B 1 15 ? 8.211 -11.211 -5.012 1 97.62 15 VAL B CA 1
ATOM 749 C C . VAL B 1 15 ? 8.672 -12.594 -4.539 1 97.62 15 VAL B C 1
ATOM 751 O O . VAL B 1 15 ? 8.484 -13.594 -5.238 1 97.62 15 VAL B O 1
ATOM 754 N N . HIS B 1 16 ? 9.258 -12.656 -3.395 1 97 16 HIS B N 1
ATOM 755 C CA . HIS B 1 16 ? 9.734 -13.914 -2.832 1 97 16 HIS B CA 1
ATOM 756 C C . HIS B 1 16 ? 8.586 -14.891 -2.613 1 97 16 HIS B C 1
ATOM 758 O O . HIS B 1 16 ? 8.703 -16.078 -2.916 1 97 16 HIS B O 1
ATOM 764 N N . ALA B 1 17 ? 7.52 -14.398 -2.045 1 96.56 17 ALA B N 1
ATOM 765 C CA . ALA B 1 17 ? 6.352 -15.242 -1.774 1 96.56 17 ALA B CA 1
ATOM 766 C C . ALA B 1 17 ? 5.773 -15.805 -3.066 1 96.56 17 ALA B C 1
ATOM 768 O O . ALA B 1 17 ? 5.383 -16.969 -3.121 1 96.56 17 ALA B O 1
ATOM 769 N N . ARG B 1 18 ? 5.672 -14.953 -4.086 1 96.69 18 ARG B N 1
ATOM 770 C CA . ARG B 1 18 ? 5.188 -15.414 -5.379 1 96.69 18 ARG B CA 1
ATOM 771 C C . ARG B 1 18 ? 6.043 -16.562 -5.91 1 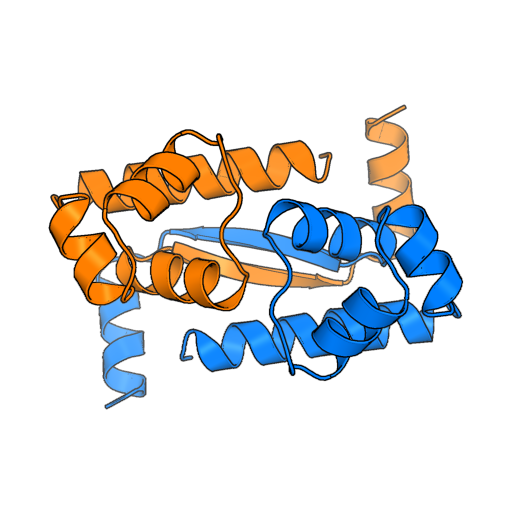96.69 18 ARG B C 1
ATOM 773 O O . ARG B 1 18 ? 5.52 -17.594 -6.34 1 96.69 18 ARG B O 1
ATOM 780 N N . ALA B 1 19 ? 7.348 -16.344 -5.867 1 96 19 ALA B N 1
ATOM 781 C CA . ALA B 1 19 ? 8.289 -17.344 -6.359 1 96 19 ALA B CA 1
ATOM 782 C C . ALA B 1 19 ? 8.219 -18.625 -5.527 1 96 19 ALA B C 1
ATOM 784 O O . ALA B 1 19 ? 8.258 -19.734 -6.074 1 96 19 ALA B O 1
ATOM 785 N N . ALA B 1 20 ? 8.125 -18.484 -4.234 1 94.56 20 ALA B N 1
ATOM 786 C CA . ALA B 1 20 ? 8.086 -19.625 -3.312 1 94.56 20 ALA B CA 1
ATOM 787 C C . ALA B 1 20 ? 6.852 -20.484 -3.566 1 94.56 20 ALA B C 1
ATOM 789 O O . ALA B 1 20 ? 6.875 -21.688 -3.338 1 94.56 20 ALA B O 1
ATOM 790 N N . LYS B 1 21 ? 5.82 -19.859 -4.074 1 93.31 21 LYS B N 1
ATOM 791 C CA . LYS B 1 21 ? 4.586 -20.578 -4.375 1 93.31 21 LYS B CA 1
ATOM 792 C C . LYS B 1 21 ? 4.621 -21.172 -5.781 1 93.31 21 LYS B C 1
ATOM 794 O O . LYS B 1 21 ? 3.674 -21.828 -6.207 1 93.31 21 LYS B O 1
ATOM 799 N N . GLY B 1 22 ? 5.641 -20.781 -6.516 1 95.06 22 GLY B N 1
ATOM 800 C CA . GLY B 1 22 ? 5.809 -21.312 -7.863 1 95.06 22 GLY B CA 1
ATOM 801 C C . GLY B 1 22 ? 4.914 -20.625 -8.883 1 95.06 22 GLY B C 1
ATOM 802 O O . GLY B 1 22 ? 4.59 -21.203 -9.922 1 95.06 22 GLY B O 1
ATOM 803 N N . LEU B 1 23 ? 4.473 -19.484 -8.555 1 95.56 23 LEU B N 1
ATOM 804 C CA . LEU B 1 23 ? 3.584 -18.766 -9.461 1 95.56 23 LEU B CA 1
ATOM 805 C C . LEU B 1 23 ? 4.383 -17.922 -10.453 1 95.56 23 LEU B C 1
ATOM 807 O O . LEU B 1 23 ? 5.387 -17.312 -10.086 1 95.56 23 LEU B O 1
ATOM 811 N N . HIS B 1 24 ? 3.926 -17.984 -11.68 1 96.69 24 HIS B N 1
ATOM 812 C CA . HIS B 1 24 ? 4.516 -17.141 -12.711 1 96.69 24 HIS B CA 1
ATOM 813 C C . HIS B 1 24 ? 3.912 -15.75 -12.695 1 96.69 24 HIS B C 1
ATOM 815 O O . HIS B 1 24 ? 2.844 -15.539 -12.117 1 96.69 24 HIS B O 1
ATOM 821 N N . GLN B 1 25 ? 4.617 -14.836 -13.188 1 97.56 25 GLN B N 1
ATOM 822 C CA . GLN B 1 25 ? 4.129 -13.461 -13.25 1 97.56 25 GLN B CA 1
ATOM 823 C C . GLN B 1 25 ? 2.824 -13.375 -14.039 1 97.56 25 GLN B C 1
ATOM 825 O O . GLN B 1 25 ? 1.922 -12.617 -13.68 1 97.56 25 GLN B O 1
ATOM 830 N N . GLU B 1 26 ? 2.732 -14.227 -15.039 1 97.38 26 GLU B N 1
ATOM 831 C CA . GLU B 1 26 ? 1.548 -14.227 -15.891 1 97.38 26 GLU B CA 1
ATOM 832 C C . GLU B 1 26 ? 0.308 -14.664 -15.117 1 97.38 26 GLU B C 1
ATOM 834 O O . GLU B 1 26 ? -0.762 -14.062 -15.258 1 97.38 26 GLU B O 1
ATOM 839 N N . ALA B 1 27 ? 0.461 -15.688 -14.375 1 97.06 27 ALA B N 1
ATOM 840 C CA . ALA B 1 27 ? -0.653 -16.219 -13.586 1 97.06 27 ALA B CA 1
ATOM 841 C C . ALA B 1 27 ? -1.11 -15.195 -12.547 1 97.06 27 ALA B C 1
ATOM 843 O O . ALA B 1 27 ? -2.311 -14.969 -12.367 1 97.06 27 ALA B O 1
ATOM 844 N N . VAL B 1 28 ? -0.179 -14.602 -11.891 1 97.56 28 VAL B N 1
ATOM 845 C CA . VAL B 1 28 ? -0.478 -13.602 -10.875 1 97.56 28 VAL B CA 1
ATOM 846 C C . VAL B 1 28 ? -1.134 -12.383 -11.523 1 97.56 28 VAL B C 1
ATOM 848 O O . VAL B 1 28 ? -2.129 -11.859 -11.016 1 97.56 28 VAL B O 1
ATOM 851 N N . ALA B 1 29 ? -0.587 -11.953 -12.617 1 98.5 29 ALA B N 1
ATOM 852 C CA . ALA B 1 29 ? -1.128 -10.805 -13.344 1 98.5 29 ALA B CA 1
ATOM 853 C C . ALA B 1 29 ? -2.578 -11.047 -13.75 1 98.5 29 ALA B C 1
ATOM 855 O O . ALA B 1 29 ? -3.422 -10.156 -13.625 1 98.5 29 ALA B O 1
ATOM 856 N N . LYS B 1 30 ? -2.816 -12.234 -14.188 1 97.75 30 LYS B N 1
ATOM 857 C CA . LYS B 1 30 ? -4.172 -12.617 -14.57 1 97.75 30 LYS B CA 1
ATOM 858 C C . LYS B 1 30 ? -5.125 -12.516 -13.383 1 97.75 30 LYS B C 1
ATOM 860 O O . LYS B 1 30 ? -6.219 -11.953 -13.5 1 97.75 30 LYS B O 1
ATOM 865 N N . ASP B 1 31 ? -4.688 -12.984 -12.273 1 96.44 31 ASP B N 1
ATOM 866 C CA . ASP B 1 31 ? -5.512 -12.977 -11.07 1 96.44 31 ASP B CA 1
ATOM 867 C C . ASP B 1 31 ? -5.73 -11.547 -10.57 1 96.44 31 ASP B C 1
ATOM 869 O O . ASP B 1 31 ? -6.789 -11.234 -10.023 1 96.44 31 ASP B O 1
ATOM 873 N N . LEU B 1 32 ? -4.746 -10.719 -10.789 1 97.31 32 LEU B N 1
ATOM 874 C CA . LEU B 1 32 ? -4.812 -9.328 -10.359 1 97.31 32 LEU B CA 1
ATOM 875 C C . LEU B 1 32 ? -5.531 -8.469 -11.398 1 97.31 32 LEU B C 1
ATOM 877 O O . LEU B 1 32 ? -5.777 -7.285 -11.172 1 97.31 32 LEU B O 1
ATOM 881 N N . ARG B 1 33 ? -5.859 -9.078 -12.477 1 97.69 33 ARG B N 1
ATOM 882 C CA . ARG B 1 33 ? -6.516 -8.367 -13.578 1 97.69 33 ARG B CA 1
ATOM 883 C C . ARG B 1 33 ? -5.668 -7.188 -14.047 1 97.69 33 ARG B C 1
ATOM 885 O O . ARG B 1 33 ? -6.172 -6.07 -14.164 1 97.69 33 ARG B O 1
ATOM 892 N N . CYS B 1 34 ? -4.445 -7.453 -14.266 1 97.69 34 CYS B N 1
ATOM 893 C CA . CYS B 1 34 ? -3.484 -6.512 -14.836 1 97.69 34 CYS B CA 1
ATOM 894 C C . CYS B 1 34 ? -2.588 -7.199 -15.859 1 97.69 34 CYS B C 1
ATOM 896 O O . CYS B 1 34 ? -2.674 -8.414 -16.047 1 97.69 34 CYS B O 1
ATOM 898 N N . THR B 1 35 ? -1.852 -6.418 -16.484 1 97.94 35 THR B N 1
ATOM 899 C CA . THR B 1 35 ? -0.95 -7.004 -17.484 1 97.94 35 THR B CA 1
ATOM 900 C C . THR B 1 35 ? 0.304 -7.555 -16.812 1 97.94 35 THR B C 1
ATOM 902 O O . THR B 1 35 ? 0.698 -7.086 -15.734 1 97.94 35 THR B O 1
ATOM 905 N N . ARG B 1 36 ? 0.881 -8.508 -17.469 1 98.06 36 ARG B N 1
ATOM 906 C CA . ARG B 1 36 ? 2.154 -9.031 -16.984 1 98.06 36 ARG B CA 1
ATOM 907 C C . ARG B 1 36 ? 3.217 -7.941 -16.938 1 98.06 36 ARG B C 1
ATOM 909 O O . ARG B 1 36 ? 4.066 -7.926 -16.047 1 98.06 36 ARG B O 1
ATOM 916 N N . GLN B 1 37 ? 3.113 -7.07 -17.844 1 98.25 37 GLN B N 1
ATOM 917 C CA . GLN B 1 37 ? 4.055 -5.961 -17.906 1 98.25 37 GLN B CA 1
ATOM 918 C C . GLN B 1 37 ? 3.943 -5.078 -16.672 1 98.25 37 GLN B C 1
ATOM 920 O O . GLN B 1 37 ? 4.953 -4.617 -16.125 1 98.25 37 GLN B O 1
ATOM 925 N N . ALA B 1 38 ? 2.758 -4.828 -16.25 1 98.12 38 ALA B N 1
ATOM 926 C CA . ALA B 1 38 ? 2.535 -4.02 -15.047 1 98.12 38 ALA B CA 1
ATOM 927 C C . ALA B 1 38 ? 3.1 -4.703 -13.812 1 98.12 38 ALA B C 1
ATOM 929 O O . ALA B 1 38 ? 3.822 -4.086 -13.023 1 98.12 38 ALA B O 1
ATOM 930 N N . LEU B 1 39 ? 2.777 -5.957 -13.703 1 98.44 39 LEU B N 1
ATOM 931 C CA . LEU B 1 39 ? 3.271 -6.715 -12.562 1 98.44 39 LEU B CA 1
ATOM 932 C C . LEU B 1 39 ? 4.797 -6.746 -12.547 1 98.44 39 LEU B C 1
ATOM 934 O O . LEU B 1 39 ? 5.418 -6.547 -11.5 1 98.44 39 LEU B O 1
ATOM 938 N N . SER B 1 40 ? 5.348 -7.004 -13.68 1 98.19 40 SER B N 1
ATOM 939 C CA . SER B 1 40 ? 6.801 -7.031 -13.797 1 98.19 40 SER B CA 1
ATOM 940 C C . SER B 1 40 ? 7.414 -5.695 -13.391 1 98.19 40 SER B C 1
ATOM 942 O O . SER B 1 40 ? 8.43 -5.66 -12.68 1 98.19 40 SER B O 1
ATOM 944 N N . ALA B 1 41 ? 6.805 -4.656 -13.844 1 98.12 41 ALA B N 1
ATOM 945 C CA . ALA B 1 41 ? 7.285 -3.32 -13.5 1 98.12 41 ALA B CA 1
ATOM 946 C C . ALA B 1 41 ? 7.211 -3.08 -11.992 1 98.12 41 ALA B C 1
ATOM 948 O O . ALA B 1 41 ? 8.102 -2.457 -11.414 1 98.12 41 ALA B O 1
ATOM 949 N N . TRP B 1 42 ? 6.164 -3.516 -11.344 1 98.12 42 TRP B N 1
ATOM 950 C CA . TRP B 1 42 ? 6.027 -3.391 -9.891 1 98.12 42 TRP B CA 1
ATOM 951 C C . TRP B 1 42 ? 7.109 -4.188 -9.172 1 98.12 42 TRP B C 1
ATOM 953 O O . TRP B 1 42 ? 7.734 -3.691 -8.234 1 98.12 42 TRP B O 1
ATOM 963 N N . GLU B 1 43 ? 7.348 -5.41 -9.695 1 97.88 43 GLU B N 1
ATOM 964 C CA . GLU B 1 43 ? 8.312 -6.305 -9.055 1 97.88 43 GLU B CA 1
ATOM 965 C C . GLU B 1 43 ? 9.734 -5.77 -9.188 1 97.88 43 GLU B C 1
ATOM 967 O O . GLU B 1 43 ? 10.586 -6.043 -8.336 1 97.88 43 GLU B O 1
ATOM 972 N N . LYS B 1 44 ? 9.938 -4.98 -10.203 1 96.56 44 LYS B N 1
ATOM 973 C CA . LYS B 1 44 ? 11.266 -4.42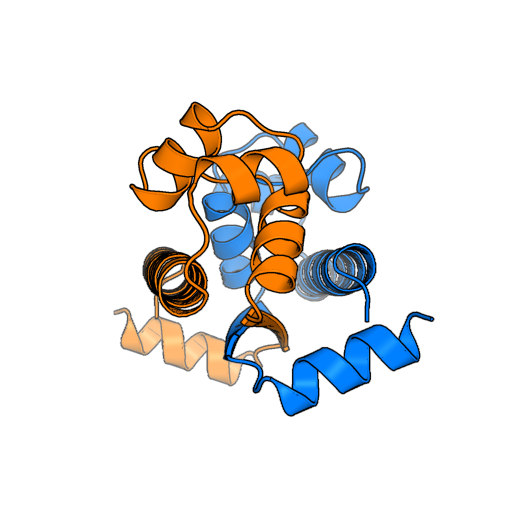2 -10.453 1 96.56 44 LYS B CA 1
ATOM 974 C C . LYS B 1 44 ? 11.422 -3.064 -9.773 1 96.56 44 LYS B C 1
ATOM 976 O O . LYS B 1 44 ? 12.516 -2.498 -9.758 1 96.56 44 LYS B O 1
ATOM 981 N N . GLY B 1 45 ? 10.383 -2.58 -9.305 1 95.25 45 GLY B N 1
ATOM 982 C CA . GLY B 1 45 ? 10.445 -1.287 -8.641 1 95.25 45 GLY B CA 1
ATOM 983 C C . GLY B 1 45 ? 10.453 -0.119 -9.609 1 95.25 45 GLY B C 1
ATOM 984 O O . GLY B 1 45 ? 10.859 0.988 -9.25 1 95.25 45 GLY B O 1
ATOM 985 N N . VAL B 1 46 ? 10.094 -0.345 -10.828 1 94.94 46 VAL B N 1
ATOM 986 C CA . VAL B 1 46 ? 10.055 0.689 -11.852 1 94.94 46 VAL B CA 1
ATOM 987 C C . VAL B 1 46 ? 8.844 1.595 -11.633 1 94.94 46 VAL B C 1
ATOM 989 O O . VAL B 1 46 ? 8.922 2.807 -11.844 1 94.94 46 VAL B O 1
ATOM 992 N N . ASN B 1 47 ? 7.68 1.019 -11.266 1 95.56 47 ASN B N 1
ATOM 993 C CA . ASN B 1 47 ? 6.441 1.703 -10.914 1 95.56 47 ASN B CA 1
ATOM 994 C C . ASN B 1 47 ? 5.84 1.144 -9.625 1 95.56 47 ASN B C 1
ATOM 996 O O . ASN B 1 47 ? 6.395 0.222 -9.023 1 95.56 47 ASN B O 1
ATOM 1000 N N . PHE B 1 48 ? 4.805 1.854 -9.219 1 97.25 48 PHE B N 1
ATOM 1001 C CA . PHE B 1 48 ? 4.199 1.46 -7.949 1 97.25 48 PHE B CA 1
ATOM 1002 C C . PHE B 1 48 ? 2.76 1.001 -8.156 1 97.25 48 PHE B C 1
ATOM 1004 O O . PHE B 1 48 ? 1.982 1.669 -8.844 1 97.25 48 PHE B O 1
ATOM 1011 N N . PRO B 1 49 ? 2.498 -0.147 -7.555 1 98 49 PRO B N 1
ATOM 1012 C CA . PRO B 1 49 ? 1.106 -0.588 -7.672 1 98 49 PRO B CA 1
ATOM 1013 C C . PRO B 1 49 ? 0.136 0.312 -6.91 1 98 49 PRO B C 1
ATOM 1015 O O . PRO B 1 49 ? 0.474 0.824 -5.84 1 98 49 PRO B O 1
ATOM 1018 N N . PRO B 1 50 ? -1.062 0.473 -7.504 1 97.88 50 PRO B N 1
ATOM 1019 C CA . PRO B 1 50 ? -2.092 1.105 -6.676 1 97.88 50 PRO B CA 1
ATOM 1020 C C . PRO B 1 50 ? -2.488 0.251 -5.473 1 97.88 50 PRO B C 1
ATOM 1022 O O . PRO B 1 50 ? -2.385 -0.978 -5.523 1 97.88 50 PRO B O 1
ATOM 1025 N N . ALA B 1 51 ? -2.971 0.86 -4.457 1 97.81 51 ALA B N 1
ATOM 1026 C CA . ALA B 1 51 ? -3.207 0.221 -3.164 1 97.81 51 ALA B CA 1
ATOM 1027 C C . ALA B 1 51 ? -4.117 -0.996 -3.312 1 97.81 51 ALA B C 1
ATOM 1029 O O . ALA B 1 51 ? -3.889 -2.029 -2.678 1 97.81 51 ALA B O 1
ATOM 1030 N N . ASP B 1 52 ? -5.164 -0.94 -4.094 1 95.94 52 ASP B N 1
ATOM 1031 C CA . ASP B 1 52 ? -6.082 -2.062 -4.27 1 95.94 52 ASP B CA 1
ATOM 1032 C C . ASP B 1 52 ? -5.359 -3.281 -4.836 1 95.94 52 ASP B C 1
ATOM 1034 O O . ASP B 1 52 ? -5.566 -4.406 -4.375 1 95.94 52 ASP B O 1
ATOM 1038 N N . LYS B 1 53 ? -4.492 -3.053 -5.812 1 97.31 53 LYS B N 1
ATOM 1039 C CA . LYS B 1 53 ? -3.719 -4.137 -6.41 1 97.31 53 LYS B CA 1
ATOM 1040 C C . LYS B 1 53 ? -2.674 -4.672 -5.438 1 97.31 53 LYS B C 1
ATOM 1042 O O . LYS B 1 53 ? -2.389 -5.871 -5.422 1 97.31 53 LYS B O 1
ATOM 1047 N N . LEU B 1 54 ? -2.115 -3.766 -4.734 1 97.81 54 LEU B N 1
ATOM 1048 C CA . LEU B 1 54 ? -1.12 -4.164 -3.742 1 97.81 54 LEU B CA 1
ATOM 1049 C C . LEU B 1 54 ? -1.712 -5.148 -2.74 1 97.81 54 LEU B C 1
ATOM 1051 O O . LEU B 1 54 ? -1.114 -6.188 -2.459 1 97.81 54 LEU B O 1
ATOM 1055 N N . PHE B 1 55 ? -2.832 -4.824 -2.205 1 97.12 55 PHE B N 1
ATOM 1056 C CA . PHE B 1 55 ? -3.465 -5.688 -1.213 1 97.12 55 PHE B CA 1
ATOM 1057 C C . PHE B 1 55 ? -3.922 -6.996 -1.845 1 97.12 55 PHE B C 1
ATOM 1059 O O . PHE B 1 55 ? -3.83 -8.055 -1.224 1 97.12 55 PHE B O 1
ATOM 1066 N N . ALA B 1 56 ? -4.449 -6.926 -3.043 1 96.69 56 ALA B N 1
ATOM 1067 C CA . ALA B 1 56 ? -4.848 -8.141 -3.75 1 96.69 56 ALA B CA 1
ATOM 1068 C C . ALA B 1 56 ? -3.646 -9.047 -3.996 1 96.69 56 ALA B C 1
ATOM 1070 O O . ALA B 1 56 ? -3.74 -10.266 -3.844 1 96.69 56 ALA B O 1
ATOM 1071 N N . TRP B 1 57 ? -2.547 -8.422 -4.41 1 97.62 57 TRP B N 1
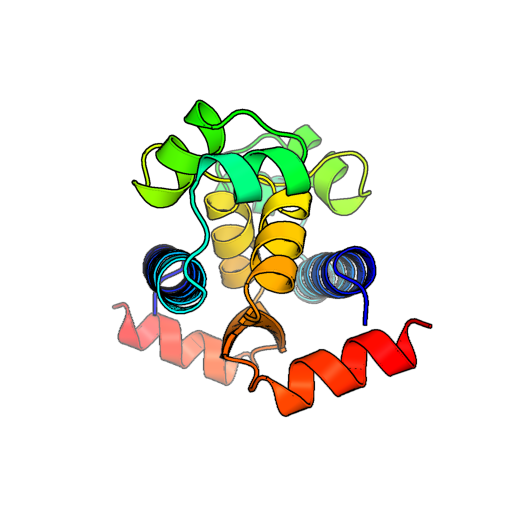ATOM 1072 C CA . TRP B 1 57 ? -1.298 -9.141 -4.637 1 97.62 57 TRP B CA 1
ATOM 1073 C C . TRP B 1 57 ? -0.833 -9.836 -3.361 1 97.62 57 TRP B C 1
ATOM 1075 O O . TRP B 1 57 ? -0.519 -11.031 -3.375 1 97.62 57 TRP B O 1
ATOM 1085 N N . ALA B 1 58 ? -0.8 -9.141 -2.336 1 97 58 ALA B N 1
ATOM 1086 C CA . ALA B 1 58 ? -0.382 -9.68 -1.044 1 97 58 ALA B CA 1
ATOM 1087 C C . ALA B 1 58 ? -1.25 -10.867 -0.636 1 97 58 ALA B C 1
ATOM 1089 O O . ALA B 1 58 ? -0.737 -11.891 -0.192 1 97 58 ALA B O 1
ATOM 1090 N N . ALA B 1 59 ? -2.527 -10.734 -0.797 1 94 59 ALA B N 1
ATOM 1091 C CA . ALA B 1 59 ? -3.463 -11.797 -0.443 1 94 59 ALA B CA 1
ATOM 1092 C C . ALA B 1 59 ? -3.213 -13.047 -1.28 1 94 59 ALA B C 1
ATOM 1094 O O . ALA B 1 59 ? -3.271 -14.172 -0.766 1 94 59 ALA B O 1
ATOM 1095 N N . LEU B 1 60 ? -2.928 -12.781 -2.506 1 93.81 60 LEU B N 1
ATOM 1096 C CA . LEU B 1 60 ? -2.74 -13.883 -3.445 1 93.81 60 LEU B CA 1
ATOM 1097 C C . LEU B 1 60 ? -1.521 -14.719 -3.068 1 93.81 60 LEU B C 1
ATOM 1099 O O . LEU B 1 60 ? -1.513 -15.938 -3.27 1 93.81 60 LEU B O 1
ATOM 1103 N N . VAL B 1 61 ? -0.496 -14.086 -2.516 1 95.5 61 VAL B N 1
ATOM 1104 C CA . VAL B 1 61 ? 0.766 -14.797 -2.332 1 95.5 61 VAL B CA 1
ATOM 1105 C C . VAL B 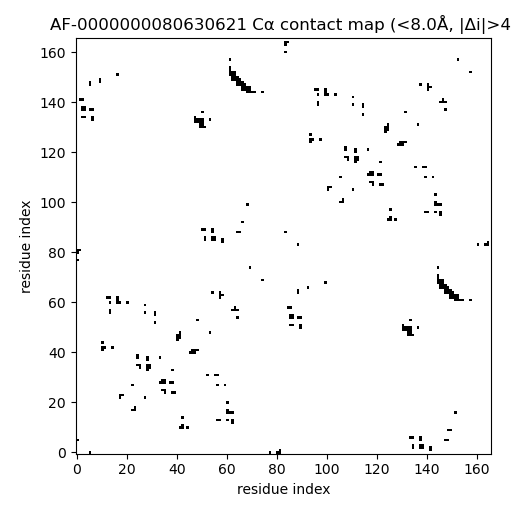1 61 ? 0.977 -15.102 -0.851 1 95.5 61 VAL B C 1
ATOM 1107 O O . VAL B 1 61 ? 2.027 -15.617 -0.461 1 95.5 61 VAL B O 1
ATOM 1110 N N . GLY B 1 62 ? 0.087 -14.68 -0.04 1 94.56 62 GLY B N 1
ATOM 1111 C CA . GLY B 1 62 ? 0.119 -15.055 1.365 1 94.56 62 GLY B CA 1
ATOM 1112 C C . GLY B 1 62 ? 0.958 -14.117 2.213 1 94.56 62 GLY B C 1
ATOM 1113 O O . GLY B 1 62 ? 1.695 -14.562 3.096 1 94.56 62 GLY B O 1
ATOM 1114 N N . VAL B 1 63 ? 0.921 -12.922 1.893 1 95.75 63 VAL B N 1
ATOM 1115 C CA . VAL B 1 63 ? 1.546 -11.875 2.693 1 95.75 63 VAL B CA 1
ATOM 1116 C C . VAL B 1 63 ? 0.469 -11.008 3.342 1 95.75 63 VAL B C 1
ATOM 1118 O O . VAL B 1 63 ? -0.45 -10.539 2.666 1 95.75 63 VAL B O 1
ATOM 1121 N N . ARG B 1 64 ? 0.542 -10.844 4.609 1 94.06 64 ARG B N 1
ATOM 1122 C CA . ARG B 1 64 ? -0.445 -10.039 5.324 1 94.06 64 ARG B CA 1
ATOM 1123 C C . ARG B 1 64 ? 0.092 -8.641 5.617 1 94.06 64 ARG B C 1
ATOM 1125 O O . ARG B 1 64 ? 1.168 -8.492 6.203 1 94.06 64 ARG B O 1
ATOM 1132 N N . ILE B 1 65 ? -0.627 -7.645 5.117 1 95.62 65 ILE B N 1
ATOM 1133 C CA . ILE B 1 65 ? -0.287 -6.254 5.387 1 95.62 65 ILE B CA 1
ATOM 1134 C C . ILE B 1 65 ? -1.142 -5.727 6.539 1 95.62 65 ILE B C 1
ATOM 1136 O O . ILE B 1 65 ? -2.369 -5.852 6.516 1 95.62 65 ILE B O 1
ATOM 1140 N N . THR B 1 66 ? -0.52 -5.188 7.52 1 94.31 66 THR B N 1
ATOM 1141 C CA . THR B 1 66 ? -1.208 -4.629 8.68 1 94.31 66 THR B CA 1
ATOM 1142 C C . THR B 1 66 ? -0.691 -3.227 8.992 1 94.31 66 THR B C 1
ATOM 1144 O O . THR B 1 66 ? 0.224 -2.734 8.328 1 94.31 66 THR B O 1
ATOM 1147 N N . HIS B 1 67 ? -1.441 -2.576 9.875 1 94.38 67 HIS B N 1
ATOM 1148 C CA . HIS B 1 67 ? -1.032 -1.228 10.25 1 94.38 67 HIS B CA 1
ATOM 1149 C C . HIS B 1 67 ? -1.287 -0.964 11.727 1 94.38 67 HIS B C 1
ATOM 1151 O O . HIS B 1 67 ? -2.072 -1.672 12.367 1 94.38 67 HIS B O 1
ATOM 1157 N N . GLU B 1 68 ? -0.5 -0.024 12.281 1 92.69 68 GLU B N 1
ATOM 1158 C CA . GLU B 1 68 ? -0.692 0.411 13.664 1 92.69 68 GLU B CA 1
ATOM 1159 C C . GLU B 1 68 ? -0.367 1.894 13.82 1 92.69 68 GLU B C 1
ATOM 1161 O O . GLU B 1 68 ? 0.469 2.434 13.094 1 92.69 68 GLU B O 1
ATOM 1166 N N . HIS B 1 69 ? -1.05 2.492 14.766 1 91.19 69 HIS B N 1
ATOM 1167 C CA . HIS B 1 69 ? -0.764 3.885 15.094 1 91.19 69 HIS B CA 1
ATOM 1168 C C . HIS B 1 69 ? 0.519 4.008 15.906 1 91.19 69 HIS B C 1
ATOM 1170 O O . HIS B 1 69 ? 0.759 3.211 16.828 1 91.19 69 HIS B O 1
ATOM 1176 N N . LEU B 1 70 ? 1.275 4.969 15.469 1 86 70 LEU B N 1
ATOM 1177 C CA . LEU B 1 70 ? 2.48 5.246 16.25 1 86 70 LEU B CA 1
ATOM 1178 C C . LEU B 1 70 ? 2.234 6.371 17.25 1 86 70 LEU B C 1
ATOM 1180 O O . LEU B 1 70 ? 1.54 7.34 16.938 1 86 70 LEU B O 1
ATOM 1184 N N . SER B 1 71 ? 2.576 6.094 18.453 1 80.19 71 SER B N 1
ATOM 1185 C CA . SER B 1 71 ? 2.551 7.18 19.422 1 80.19 71 SER B CA 1
ATOM 1186 C C . SER B 1 71 ? 3.516 8.297 19.031 1 80.19 71 SER B C 1
ATOM 1188 O O . SER B 1 71 ? 4.414 8.086 18.219 1 80.19 71 SER B O 1
ATOM 1190 N N . GLN B 1 72 ? 3.182 9.5 19.531 1 75.56 72 GLN B N 1
ATOM 1191 C CA . GLN B 1 72 ? 4.07 10.617 19.25 1 75.56 72 GLN B CA 1
ATOM 1192 C C . GLN B 1 72 ? 5.508 10.297 19.641 1 75.56 72 GLN B C 1
ATOM 1194 O O . GLN B 1 72 ? 6.449 10.672 18.938 1 75.56 72 GLN B O 1
ATOM 1199 N N . SER B 1 73 ? 5.609 9.602 20.766 1 76.12 73 SER B N 1
ATOM 1200 C CA . SER B 1 73 ? 6.934 9.227 21.234 1 76.12 73 SER B CA 1
ATOM 1201 C C . SER B 1 73 ? 7.625 8.281 20.266 1 76.12 73 SER B C 1
ATOM 1203 O O . SER B 1 73 ? 8.828 8.391 20.031 1 76.12 73 SER B O 1
ATOM 1205 N N . ALA B 1 74 ? 6.934 7.469 19.719 1 72.75 74 ALA B N 1
ATOM 1206 C CA . ALA B 1 74 ? 7.492 6.504 18.766 1 72.75 74 ALA B CA 1
ATOM 1207 C C . ALA B 1 74 ? 7.898 7.191 17.469 1 72.75 74 ALA B C 1
ATOM 1209 O O . ALA B 1 74 ? 8.883 6.801 16.828 1 72.75 74 ALA B O 1
ATOM 1210 N N . MET B 1 75 ? 7.125 8.219 17.125 1 71.81 75 MET B N 1
ATOM 1211 C CA . MET B 1 75 ? 7.422 8.961 15.898 1 71.81 75 MET B CA 1
ATOM 1212 C C . MET B 1 75 ? 8.711 9.766 16.047 1 71.81 75 MET B C 1
ATOM 1214 O O . MET B 1 75 ? 9.484 9.883 15.102 1 71.81 75 MET B O 1
ATOM 1218 N N . ASP B 1 76 ? 8.836 10.18 17.203 1 73.75 76 ASP B N 1
ATOM 1219 C CA . ASP B 1 76 ? 10.039 10.953 17.5 1 73.75 76 ASP B CA 1
ATOM 1220 C C . ASP B 1 76 ? 11.281 10.07 17.484 1 73.75 76 ASP B C 1
ATOM 1222 O O . ASP B 1 76 ? 12.359 10.5 17.078 1 73.75 76 ASP B O 1
ATOM 1226 N N . ASP B 1 77 ? 11.125 8.891 17.906 1 71.56 77 ASP B N 1
ATOM 1227 C CA . ASP B 1 77 ? 12.234 7.941 17.938 1 71.56 77 ASP B CA 1
ATOM 1228 C C . ASP B 1 77 ? 12.68 7.574 16.531 1 71.56 77 ASP B C 1
ATOM 1230 O O . ASP B 1 77 ? 13.875 7.422 16.266 1 71.56 77 ASP B O 1
ATOM 1234 N N . CYS B 1 78 ? 11.781 7.477 15.68 1 62.44 78 CYS B N 1
ATOM 1235 C CA . CYS B 1 78 ? 12.117 7.137 14.305 1 62.44 78 CYS B CA 1
ATOM 1236 C C . CYS B 1 78 ? 12.805 8.305 13.602 1 62.44 78 CYS B C 1
ATOM 1238 O O . CYS B 1 78 ? 13.695 8.102 12.781 1 62.44 78 CYS B O 1
ATOM 1240 N N . ALA B 1 79 ? 12.352 9.477 13.844 1 61.81 79 ALA B N 1
ATOM 1241 C CA . ALA B 1 79 ? 12.969 10.672 13.273 1 61.81 79 ALA B CA 1
ATOM 1242 C C . ALA B 1 79 ? 14.406 10.836 13.758 1 61.81 79 ALA B C 1
ATOM 1244 O O . ALA B 1 79 ? 15.273 11.281 13.008 1 61.81 79 ALA B O 1
ATOM 1245 N N . LYS B 1 80 ? 14.539 10.422 14.938 1 61.94 80 LYS B N 1
ATOM 1246 C CA . LYS B 1 80 ? 15.891 10.523 15.492 1 61.94 80 LYS B CA 1
ATOM 1247 C C . LYS B 1 80 ? 16.812 9.453 14.914 1 61.94 80 LYS B C 1
ATOM 1249 O O . LYS B 1 80 ? 18.016 9.672 14.773 1 61.94 80 LYS B O 1
ATOM 1254 N N . GLU B 1 81 ? 16.203 8.422 14.719 1 54.19 81 GLU B N 1
ATOM 1255 C CA . GLU B 1 81 ? 17.031 7.363 14.141 1 54.19 81 GLU B CA 1
ATOM 1256 C C . GLU B 1 81 ? 17.344 7.652 12.68 1 54.19 81 GLU B C 1
ATOM 1258 O O . GLU B 1 81 ? 18.406 7.246 12.18 1 54.19 81 GLU B O 1
ATOM 1263 N N . ALA B 1 82 ? 16.531 8.406 12.031 1 52 82 ALA B N 1
ATOM 1264 C CA . ALA B 1 82 ? 16.781 8.82 10.648 1 52 82 ALA B CA 1
ATOM 1265 C C . ALA B 1 82 ? 17.734 10.016 10.602 1 52 82 ALA B C 1
ATOM 1267 O O . ALA B 1 82 ? 18.375 10.273 9.578 1 52 82 ALA B O 1
ATOM 1268 N N . ALA B 1 83 ? 17.844 10.922 11.633 1 46.53 83 ALA B N 1
ATOM 1269 C CA . ALA B 1 83 ? 18.828 12 11.719 1 46.53 83 ALA B CA 1
ATOM 1270 C C . ALA B 1 83 ? 20.188 11.461 12.164 1 46.53 83 ALA B C 1
ATOM 1272 O O . ALA B 1 83 ? 20.266 10.57 13.008 1 46.53 83 ALA B O 1
#

Radius of gyration: 16.14 Å; Cα contacts (8 Å, |Δi|>4): 195; chains: 2; bounding box: 35×44×39 Å

Nearest PDB structures (foldseek):
  8ezt-assembly1_D-2  TM=8.480E-01  e=2.514E-02  Legionella pneumophila
  3f51-assembly1_A  TM=7.888E-01  e=2.998E-02  Corynebacterium glutamicum
  3f52-assembly1_E  TM=7.495E-01  e=4.522E-02  Corynebacterium glutamicum
  5k98-assembly1_P  TM=8.145E-01  e=1.851E-01  Escherichia coli MP020980.2
  2wiu-assembly1_B  TM=7.929E-01  e=1.962E-01  Escherichia coli

Solvent-accessible surface area (backbone atoms only — not comparable to full-atom values): 9098 Å² total; per-residue (Å²): 121,56,46,68,54,51,48,52,55,48,50,50,50,50,51,50,34,30,52,74,70,66,53,50,63,58,60,51,14,56,74,66,70,49,48,45,66,55,48,50,33,38,74,68,64,76,46,59,47,36,42,68,55,45,35,44,50,26,57,74,44,36,37,45,74,49,71,46,78,47,51,72,69,54,51,52,52,41,53,51,68,72,97,124,54,46,69,54,51,47,52,54,49,50,51,49,49,52,49,33,30,52,74,69,67,53,50,63,57,59,50,13,55,75,67,72,49,50,44,66,55,47,51,32,37,73,68,62,75,48,59,46,35,42,66,56,46,36,44,51,26,57,73,43,36,37,46,74,49,72,47,79,48,51,71,69,56,52,49,51,40,52,52,68,72,96

Foldseek 3Di:
DDPVVVLVVLLVVLVVLCVVVVHDLCRLCVQLVHHSVVSVCCSVVVDPDDPVSSCSSCVVSPHDDDDDDDDPVRVVVVVVVVD/DDPVVVLVVLLVVLVVLCVVVVHDLCRLCVQLVHHSVVSVCCSVVVDPDDPVSSCSSCVVSPHDDDDDDDDPVRVVVVVVVVD

Secondary structure (DSSP, 8-state):
--HHHHHHHHHHHHHHHHHHTT--HHHHHHHHTS-HHHHHHHHHTSS--BHHHHHHHHHHHTEEEEEEEPPHHHHHHHHHHH-/--HHHHHHHHHHHHHHHHHHTT--HHHHHHHHTS-HHHHHHHHHTSS--BHHHHHHHHHHHTEEEEEEEPPHHHHHHHHHHH-

Organism: NCBI:txid1064539

InterPro domains:
  IPR001387 Cro/C1-type, helix-turn-helix domain [PF01381] (17-65)
  IPR001387 Cro/C1-type, helix-turn-helix domain [PS50943] (14-70)
  IPR001387 Cro/C1-type, helix-turn-helix domain [SM00530] (13-68)
  IPR001387 Cro/C1-type, helix-turn-helix domain [cd00093] (12-66)
  IPR010982 Lambda repressor-like, DNA-binding domain superfamily [G3DSA:1.10.260.40] (8-68)
  IPR010982 Lambda repressor-like, DNA-binding domain superfamily [SSF47413] (9-66)